Protein AF-A0A060BT98-F1 (afdb_monomer_lite)

Radius of gyration: 22.74 Å; chains: 1; bounding box: 69×44×41 Å

Foldseek 3Di:
DVVVVVVVVVPPDDDPPPDDADPPPPDDPPDPPPPDDDDCVVPVPVVVLCVPQCVVPNAAEAEDAPQCVVVVCVVVVVCVVVPNRNYEYEYLDPVVVVVCVVVVHHYDYDDDDPVSNVCRVPNDPVSRVVVVPD

pLDDT: mean 78.88, std 17.88, range [35.56, 97.12]

Sequence (134 aa):
NELTMKLQLAGQGKDEVLYKAGPFGTVKAIRKNPTVIPDESINPRLAKILQQVAIKKELIVALANSNVREMLEMWFTNIKRVGISNYLIVALDDSTETFCKSKGVPFYRRDPDEGVDNIGKVGGNHAVSGLSFA

Secondary structure (DSSP, 8-state):
-HHHHHHHHHT--S-----PPPSTT--------------TTT-HHHHHHHHHH-GGG--EEEEE-GGGHHHHHHHHHHHHHTT---EEEEESSHHHHHHHHHTT--EEEPPP-HHHHHHHHH--HHHHHHTT--

Structure (mmCIF, N/CA/C/O backbone):
data_AF-A0A060BT98-F1
#
_entry.id   AF-A0A060BT98-F1
#
loop_
_atom_site.group_PDB
_atom_site.id
_atom_site.type_symbol
_atom_site.label_atom_id
_atom_site.label_alt_id
_atom_site.label_comp_id
_atom_site.label_asym_id
_atom_site.label_entity_id
_atom_site.label_seq_id
_atom_site.pdbx_PDB_ins_code
_atom_site.Cartn_x
_atom_site.Cartn_y
_atom_site.Cartn_z
_atom_site.occupancy
_atom_site.B_iso_or_equiv
_atom_site.auth_seq_id
_atom_site.auth_comp_id
_atom_site.auth_asym_id
_atom_site.auth_atom_id
_atom_site.pdbx_PDB_model_num
ATOM 1 N N . ASN A 1 1 ? -56.562 8.239 -25.127 1.00 50.59 1 ASN A N 1
ATOM 2 C CA . ASN A 1 1 ? -55.12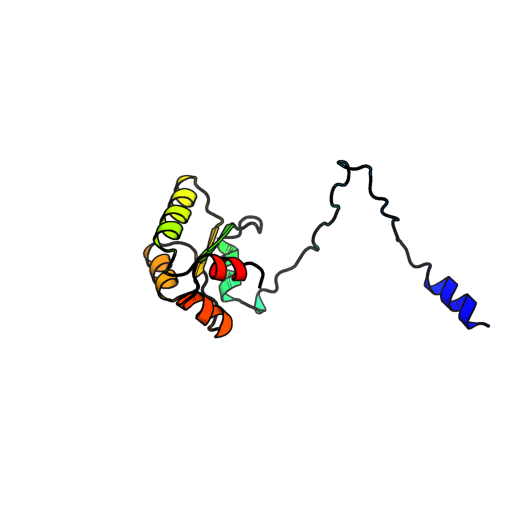7 8.018 -24.845 1.00 50.59 1 ASN A CA 1
ATOM 3 C C . ASN A 1 1 ? -54.935 7.408 -23.466 1.00 50.59 1 ASN A C 1
ATOM 5 O O . ASN A 1 1 ? -54.643 8.103 -22.505 1.00 50.59 1 ASN A O 1
ATOM 9 N N . GLU A 1 2 ? -55.111 6.092 -23.378 1.00 45.50 2 GLU A N 1
ATOM 10 C CA . GLU A 1 2 ? -54.913 5.291 -22.158 1.00 45.50 2 GLU A CA 1
ATOM 11 C C . GLU A 1 2 ? -53.434 5.254 -21.709 1.00 45.50 2 GLU A C 1
ATOM 13 O O . GLU A 1 2 ? -53.136 5.109 -20.525 1.00 45.50 2 GLU A O 1
ATOM 18 N N . LEU A 1 3 ? -52.496 5.486 -22.642 1.00 50.38 3 LEU A N 1
ATOM 19 C CA . LEU A 1 3 ? -51.062 5.597 -22.351 1.00 50.38 3 LEU A CA 1
ATOM 20 C C . LEU A 1 3 ? -50.721 6.763 -21.410 1.00 50.38 3 LEU A C 1
ATOM 22 O O . LEU A 1 3 ? -49.807 6.646 -20.598 1.00 50.38 3 LEU A O 1
ATOM 26 N N . THR A 1 4 ? -51.448 7.881 -21.491 1.00 46.91 4 THR A N 1
ATOM 27 C CA . THR A 1 4 ? -51.112 9.093 -20.729 1.00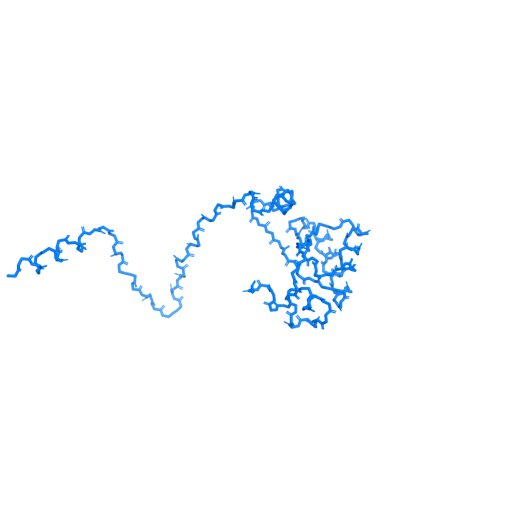 46.91 4 THR A CA 1
ATOM 28 C C . THR A 1 4 ? -51.465 8.950 -19.245 1.00 46.91 4 THR A C 1
ATOM 30 O O . THR A 1 4 ? -50.739 9.454 -18.394 1.00 46.91 4 THR A O 1
ATOM 33 N N . MET A 1 5 ? -52.512 8.181 -18.914 1.00 50.50 5 MET A N 1
ATOM 34 C CA . MET A 1 5 ? -52.875 7.881 -17.522 1.00 50.50 5 MET A CA 1
ATOM 35 C C . MET A 1 5 ? -51.952 6.828 -16.887 1.00 50.50 5 MET A C 1
ATOM 37 O O . MET A 1 5 ? -51.611 6.951 -15.711 1.00 50.50 5 MET A O 1
ATOM 41 N N . LYS A 1 6 ? -51.471 5.836 -17.656 1.00 48.28 6 LYS A N 1
ATOM 42 C CA . LYS A 1 6 ? -50.516 4.827 -17.149 1.00 48.28 6 LYS A CA 1
ATOM 43 C C . LYS A 1 6 ? -49.140 5.423 -16.817 1.00 48.28 6 LYS A C 1
ATOM 45 O O . LYS A 1 6 ? -48.518 4.984 -15.855 1.00 48.28 6 LYS A O 1
ATOM 50 N N . LEU A 1 7 ? -48.700 6.459 -17.538 1.00 48.59 7 LEU A N 1
ATOM 51 C CA . LEU A 1 7 ? -47.455 7.184 -17.240 1.00 48.59 7 LEU A CA 1
ATOM 52 C C . LEU A 1 7 ? -47.540 8.032 -15.959 1.00 48.59 7 LEU A C 1
ATOM 54 O O . LEU A 1 7 ? -46.568 8.088 -15.212 1.00 48.59 7 LEU A O 1
ATOM 58 N N . GLN A 1 8 ? -48.696 8.638 -15.658 1.00 47.06 8 GLN A N 1
ATOM 59 C CA . GLN A 1 8 ? -48.884 9.397 -14.411 1.00 47.06 8 GLN A CA 1
ATOM 60 C C . GLN A 1 8 ? -48.955 8.500 -13.166 1.00 47.06 8 GLN A C 1
ATOM 62 O O . GLN A 1 8 ? -48.463 8.889 -12.110 1.00 47.06 8 GLN A O 1
ATOM 67 N N . LEU A 1 9 ? -49.502 7.287 -13.289 1.00 46.44 9 LEU A N 1
ATOM 68 C CA . LEU A 1 9 ? -49.545 6.307 -12.195 1.00 46.44 9 LEU A CA 1
ATOM 69 C C . LEU A 1 9 ? -48.191 5.617 -11.948 1.00 46.44 9 LEU A C 1
ATOM 71 O O . LEU A 1 9 ? -47.902 5.239 -10.816 1.00 46.44 9 LEU A O 1
ATOM 75 N N . ALA A 1 10 ? -47.333 5.503 -12.968 1.00 44.66 10 ALA A N 1
ATOM 76 C CA . ALA A 1 10 ? -45.993 4.922 -12.831 1.00 44.66 10 ALA A CA 1
ATOM 77 C C . ALA A 1 10 ? -44.978 5.844 -12.118 1.00 44.66 10 ALA A C 1
ATOM 79 O O . ALA A 1 10 ? -43.931 5.370 -11.688 1.00 44.66 10 ALA A O 1
ATOM 80 N N . GLY A 1 11 ? -45.283 7.141 -11.9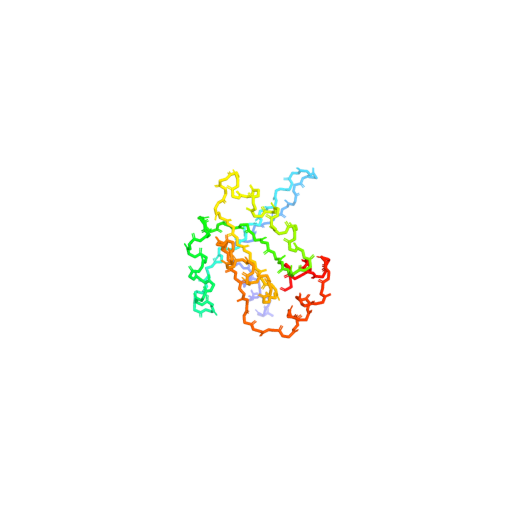65 1.00 42.31 11 GLY A N 1
ATOM 81 C CA . GLY A 1 11 ? -44.427 8.117 -11.275 1.00 42.31 11 GLY A CA 1
ATOM 82 C C . GLY A 1 11 ? -44.651 8.229 -9.760 1.00 42.31 11 GLY A C 1
ATOM 83 O O . GLY A 1 11 ? -43.924 8.953 -9.089 1.00 42.31 11 GLY A O 1
ATOM 84 N N . GLN A 1 12 ? -45.641 7.531 -9.192 1.00 44.59 12 GLN A N 1
ATOM 85 C CA . GLN A 1 12 ? -45.971 7.595 -7.758 1.00 44.59 12 GLN A CA 1
ATOM 86 C C . GLN A 1 12 ? -45.330 6.454 -6.950 1.00 44.59 12 GLN A C 1
ATOM 88 O O . GLN A 1 12 ? -45.977 5.779 -6.149 1.00 44.59 12 GLN A O 1
ATOM 93 N N . GLY A 1 13 ? -44.027 6.249 -7.148 1.00 35.56 13 GLY A N 1
ATOM 94 C CA . GLY A 1 13 ? -43.207 5.291 -6.407 1.00 35.56 13 GLY A CA 1
ATOM 95 C C . GLY A 1 13 ? -42.181 5.976 -5.503 1.00 35.56 13 GLY A C 1
ATOM 96 O O . GLY A 1 13 ? -41.019 6.025 -5.861 1.00 35.56 13 GLY A O 1
ATOM 97 N N . LYS A 1 14 ? -42.653 6.486 -4.357 1.00 48.09 14 LYS A N 1
ATOM 98 C CA . LYS A 1 14 ? -41.966 6.732 -3.064 1.00 48.09 14 LYS A CA 1
ATOM 99 C C . LYS A 1 14 ? -40.521 7.294 -3.059 1.00 48.09 14 LYS A C 1
ATOM 101 O O . LYS A 1 14 ? -39.563 6.614 -3.402 1.00 48.09 14 LYS A O 1
ATOM 106 N N . ASP A 1 15 ? -40.425 8.488 -2.460 1.00 45.78 15 ASP A N 1
ATOM 107 C CA . ASP A 1 15 ? -39.247 9.176 -1.898 1.00 45.78 15 ASP A CA 1
ATOM 108 C C . ASP A 1 15 ? -38.283 9.911 -2.851 1.00 45.78 15 ASP A C 1
ATOM 110 O O . ASP A 1 15 ? -37.063 9.825 -2.719 1.00 45.78 15 ASP A O 1
ATOM 114 N N . GLU A 1 16 ? -38.807 10.774 -3.728 1.00 42.38 16 GLU A N 1
ATOM 115 C CA . GLU A 1 16 ? -38.010 11.899 -4.243 1.00 42.38 16 GLU A CA 1
ATOM 116 C C . GLU A 1 16 ? -37.998 13.050 -3.226 1.00 42.38 16 GLU A C 1
ATOM 118 O O . GLU A 1 16 ? -38.838 13.952 -3.232 1.00 42.38 16 GLU A O 1
ATOM 123 N N . VAL A 1 17 ? -37.023 13.029 -2.315 1.00 49.66 17 VAL A N 1
ATOM 124 C CA . VAL A 1 17 ? -36.709 14.203 -1.493 1.00 49.66 17 VAL A CA 1
ATOM 125 C C . VAL A 1 17 ? -36.092 15.261 -2.411 1.00 49.66 17 VAL A C 1
ATOM 127 O O . VAL A 1 17 ? -34.978 15.101 -2.905 1.00 49.66 17 VAL A O 1
ATOM 130 N N . LEU A 1 18 ? -36.810 16.360 -2.650 1.00 46.09 18 LEU A N 1
ATOM 131 C CA . LEU A 1 18 ? -36.309 17.509 -3.404 1.00 46.09 18 LEU A CA 1
ATOM 132 C C . LEU A 1 18 ? -35.164 18.187 -2.626 1.00 46.09 18 LEU A C 1
ATOM 134 O O . LEU A 1 18 ? -35.392 19.036 -1.762 1.00 46.09 18 LEU A O 1
ATOM 138 N N . TYR A 1 19 ? -33.916 17.818 -2.916 1.00 56.53 19 TYR A N 1
ATOM 139 C CA . TYR A 1 19 ? -32.738 18.424 -2.293 1.00 56.53 19 TYR A CA 1
ATOM 140 C C . TYR A 1 19 ? -32.487 19.830 -2.862 1.00 56.53 19 TYR A C 1
ATOM 142 O O . TYR A 1 19 ? -31.843 19.996 -3.897 1.00 56.53 19 TYR A O 1
ATOM 150 N N . LYS A 1 20 ? -32.974 20.869 -2.175 1.00 54.72 20 LYS A N 1
ATOM 151 C CA . LYS A 1 20 ? -32.553 22.257 -2.426 1.00 54.72 20 LYS A CA 1
ATOM 152 C C . LYS A 1 20 ? -31.177 22.500 -1.806 1.00 54.72 20 LYS A C 1
ATOM 154 O O . LYS A 1 20 ? -30.984 22.266 -0.615 1.00 54.72 20 LYS A O 1
ATOM 159 N N . ALA A 1 21 ? -30.231 23.001 -2.600 1.00 60.31 21 ALA A N 1
ATOM 160 C CA . ALA A 1 21 ? -28.959 23.484 -2.076 1.00 60.31 21 ALA A CA 1
ATOM 161 C C . ALA A 1 21 ? -29.212 24.663 -1.120 1.00 60.31 21 ALA A C 1
ATOM 163 O O . ALA A 1 21 ? -29.926 25.606 -1.465 1.00 60.31 21 ALA A O 1
ATOM 164 N N . GLY A 1 22 ? -28.654 24.588 0.091 1.00 63.44 22 GLY A N 1
ATOM 165 C CA . GLY A 1 22 ? -28.643 25.712 1.024 1.00 63.44 22 GLY A CA 1
ATOM 166 C C . GLY A 1 22 ? -27.776 26.871 0.506 1.00 63.44 22 GLY A C 1
ATOM 167 O O . GLY A 1 22 ? -27.030 26.694 -0.460 1.00 63.44 22 GLY A O 1
ATOM 168 N N . PRO A 1 23 ? -27.842 28.054 1.139 1.00 72.12 23 PRO A N 1
ATOM 169 C CA . PRO A 1 23 ? -26.967 29.186 0.835 1.00 72.12 23 PRO A CA 1
ATOM 170 C C . PRO A 1 23 ? -25.485 28.796 0.728 1.00 72.12 23 PRO A C 1
ATOM 172 O O . PRO A 1 23 ? -25.027 27.848 1.379 1.00 72.12 23 PRO A O 1
ATOM 175 N N . PHE A 1 24 ? -24.710 29.549 -0.055 1.00 59.94 24 PHE A N 1
ATOM 176 C CA . PHE A 1 24 ? -23.260 29.354 -0.151 1.00 59.94 24 PHE A CA 1
ATOM 177 C C . PHE A 1 24 ? -22.626 29.247 1.248 1.00 59.94 24 PHE A C 1
ATOM 179 O O . PHE A 1 24 ? -22.900 30.057 2.129 1.00 59.94 24 PHE A O 1
ATOM 186 N N . GLY A 1 25 ? -21.826 28.198 1.468 1.00 64.88 25 GLY A N 1
ATOM 187 C CA . GLY A 1 25 ? -21.210 27.896 2.768 1.00 64.88 25 GLY A CA 1
ATOM 188 C C . GLY A 1 25 ? -22.032 27.004 3.713 1.00 64.88 25 GLY A C 1
ATOM 189 O O . GLY A 1 25 ? -21.520 26.621 4.760 1.00 64.88 25 GLY A O 1
ATOM 190 N N . THR A 1 26 ? -23.265 26.619 3.355 1.00 62.41 26 THR A N 1
ATOM 191 C CA . THR A 1 26 ? -24.120 25.736 4.189 1.00 62.41 26 THR A CA 1
ATOM 192 C C . THR A 1 26 ? -24.392 24.354 3.590 1.00 62.41 26 THR A C 1
ATOM 194 O O . THR A 1 26 ? -24.942 23.484 4.268 1.00 62.41 26 THR A O 1
ATOM 197 N N . VAL A 1 27 ? -23.976 24.106 2.343 1.00 56.09 27 VAL A N 1
ATOM 198 C CA . VAL A 1 27 ? -24.134 22.798 1.693 1.00 56.09 27 VAL A CA 1
ATOM 199 C C . VAL A 1 27 ? -23.148 21.802 2.302 1.00 56.09 27 VAL A C 1
ATOM 201 O O . VAL A 1 27 ? -21.974 21.758 1.941 1.00 56.09 27 VAL A O 1
ATOM 204 N N . LYS A 1 28 ? -23.630 20.968 3.225 1.00 60.53 28 LYS A N 1
ATOM 205 C CA . LYS A 1 28 ? -22.928 19.744 3.621 1.00 60.53 28 LYS A CA 1
ATOM 206 C C . LYS A 1 28 ? -23.232 18.675 2.575 1.00 60.53 28 LYS A C 1
ATOM 208 O O . LYS A 1 28 ? -24.397 18.371 2.337 1.00 60.53 28 LYS A O 1
ATOM 213 N N . ALA A 1 29 ? -22.209 18.113 1.936 1.00 56.75 29 ALA A N 1
ATOM 214 C CA . ALA A 1 29 ? -22.396 17.007 1.003 1.00 56.75 29 ALA A CA 1
ATOM 215 C C . ALA A 1 29 ? -22.981 15.792 1.750 1.00 56.75 29 ALA A C 1
ATOM 217 O O . ALA A 1 29 ? -22.291 15.144 2.530 1.00 56.75 29 ALA A O 1
ATOM 218 N N . ILE A 1 30 ? -24.258 15.475 1.511 1.00 59.03 30 ILE A N 1
ATOM 219 C CA . ILE A 1 30 ? -24.955 14.301 2.075 1.00 59.03 30 ILE A CA 1
ATOM 220 C C . ILE A 1 30 ? -24.731 13.072 1.175 1.00 59.03 30 ILE A C 1
ATOM 222 O O . ILE A 1 30 ? -25.619 12.250 0.978 1.00 59.03 30 ILE A O 1
ATOM 226 N N . ARG A 1 31 ? -23.552 12.928 0.564 1.00 60.31 31 ARG A N 1
ATOM 227 C CA . ARG A 1 31 ? -23.195 11.663 -0.086 1.00 60.31 31 ARG A CA 1
ATOM 228 C C . ARG A 1 31 ? -22.546 10.777 0.961 1.00 60.31 31 ARG A C 1
ATOM 230 O O . ARG A 1 31 ? -21.344 10.851 1.190 1.00 60.31 31 ARG A O 1
ATOM 237 N N . LYS A 1 32 ? -23.349 9.929 1.604 1.00 59.91 32 LYS A N 1
ATOM 238 C CA . LYS A 1 32 ? -22.796 8.711 2.195 1.00 59.91 32 LYS A CA 1
ATOM 239 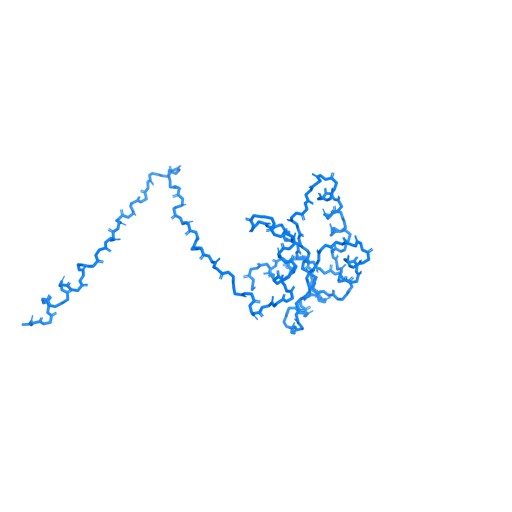C C . LYS A 1 32 ? -22.455 7.806 1.019 1.00 59.91 32 LYS A C 1
ATOM 241 O O .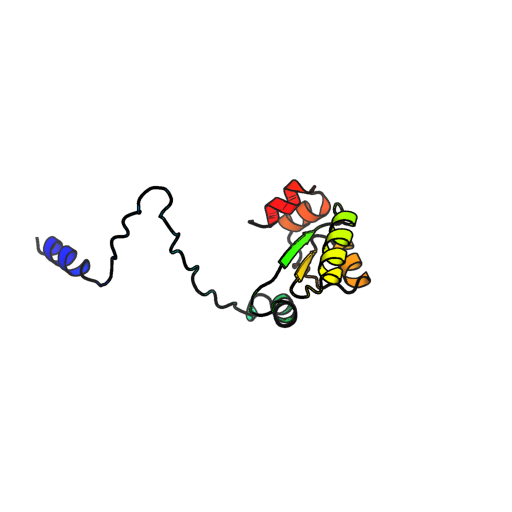 LYS A 1 32 ? -23.363 7.388 0.304 1.00 59.91 32 LYS A O 1
ATOM 246 N N . ASN A 1 33 ? -21.165 7.565 0.780 1.00 62.09 33 ASN A N 1
ATOM 247 C CA . ASN A 1 33 ? -20.765 6.522 -0.159 1.00 62.09 33 ASN A CA 1
ATOM 248 C C . ASN A 1 33 ? -21.505 5.233 0.226 1.00 62.09 33 ASN A C 1
ATOM 250 O O . ASN A 1 33 ? -21.625 4.952 1.426 1.00 62.09 33 ASN A O 1
ATOM 254 N N . PRO A 1 34 ? -22.048 4.488 -0.752 1.00 70.81 34 PRO A N 1
ATOM 255 C CA . PRO A 1 34 ? -22.740 3.246 -0.456 1.00 70.81 34 PRO A CA 1
ATOM 256 C C . PRO A 1 34 ? -21.808 2.334 0.340 1.00 70.81 34 PRO A C 1
ATOM 258 O O . PRO A 1 34 ? -20.591 2.345 0.146 1.00 70.81 34 PRO A O 1
ATOM 261 N N . THR A 1 35 ? -22.371 1.560 1.264 1.00 71.06 35 THR A N 1
ATOM 262 C CA . THR A 1 35 ? -21.595 0.551 1.982 1.00 71.06 35 THR A CA 1
ATOM 263 C C . THR A 1 35 ? -21.143 -0.503 0.976 1.00 71.06 35 THR A C 1
ATOM 265 O O . THR A 1 35 ? -21.927 -1.352 0.566 1.00 71.06 35 THR A O 1
ATOM 268 N N . VAL A 1 36 ? -19.882 -0.418 0.555 1.00 76.69 36 VAL A N 1
ATOM 269 C CA . VAL A 1 36 ? -19.255 -1.418 -0.308 1.00 76.69 36 VAL A CA 1
ATOM 270 C C . VAL A 1 36 ? -18.907 -2.622 0.560 1.00 76.69 36 VAL A C 1
ATOM 272 O O . VAL A 1 36 ? -18.145 -2.507 1.523 1.00 76.69 36 VAL A O 1
ATOM 275 N N . ILE A 1 37 ? -19.498 -3.771 0.242 1.00 82.19 37 ILE A N 1
ATOM 276 C CA . ILE A 1 37 ? -19.121 -5.053 0.835 1.00 82.19 37 ILE A CA 1
ATOM 277 C C . ILE A 1 37 ? -18.005 -5.618 -0.051 1.00 82.19 37 ILE A C 1
ATOM 279 O O . ILE A 1 37 ? -18.258 -5.851 -1.233 1.00 82.19 37 ILE A O 1
ATOM 283 N N . PRO A 1 38 ? -16.771 -5.772 0.462 1.00 82.56 38 PRO A N 1
ATOM 284 C CA . PRO A 1 38 ? -15.692 -6.347 -0.325 1.00 82.56 38 PRO A CA 1
ATOM 285 C C . PRO A 1 38 ? -15.991 -7.818 -0.625 1.00 82.56 38 PRO A C 1
ATOM 287 O O . PRO A 1 38 ? -16.397 -8.564 0.264 1.00 82.56 38 PRO A O 1
ATOM 290 N N . ASP A 1 39 ? -15.766 -8.224 -1.871 1.00 88.62 39 ASP A N 1
ATOM 291 C CA . ASP A 1 39 ? -15.767 -9.628 -2.264 1.00 88.62 39 ASP A CA 1
ATOM 292 C C . ASP A 1 39 ? -14.345 -10.185 -2.119 1.00 88.62 39 ASP A C 1
ATOM 294 O O . ASP A 1 39 ? -13.443 -9.881 -2.905 1.00 88.62 39 ASP A O 1
ATOM 298 N N . GLU A 1 40 ? -14.137 -10.982 -1.073 1.00 90.31 40 GLU A N 1
ATOM 299 C CA . GLU A 1 40 ? -12.834 -11.564 -0.744 1.00 90.31 40 GLU A CA 1
ATOM 300 C C . GLU A 1 40 ? -12.374 -12.619 -1.766 1.00 90.31 40 GLU A C 1
ATOM 302 O O . GLU A 1 40 ? -11.182 -12.930 -1.825 1.00 90.31 40 GLU A O 1
ATOM 307 N N . SER A 1 41 ? -13.281 -13.136 -2.607 1.00 91.06 41 SER A N 1
ATOM 308 C CA . SER A 1 41 ? -12.955 -14.135 -3.631 1.00 91.06 41 SER A CA 1
ATOM 309 C C . SER A 1 41 ? -12.187 -13.552 -4.821 1.00 91.06 41 SER A C 1
ATOM 311 O O . SER A 1 41 ? -11.421 -14.269 -5.462 1.00 91.06 41 SER A O 1
ATOM 313 N N . ILE A 1 42 ? -12.329 -12.247 -5.076 1.00 89.62 42 ILE A N 1
ATOM 314 C CA . ILE A 1 42 ? -11.694 -11.560 -6.210 1.00 89.62 42 ILE A CA 1
ATOM 315 C C . ILE A 1 42 ? -10.180 -11.461 -6.032 1.00 89.62 42 ILE A C 1
ATOM 317 O O . ILE A 1 42 ? -9.424 -11.602 -6.991 1.00 89.62 42 ILE A O 1
ATOM 321 N N . ASN A 1 43 ? -9.718 -11.208 -4.806 1.00 91.44 43 ASN A N 1
ATOM 322 C CA . ASN A 1 43 ? -8.292 -11.145 -4.510 1.00 91.44 43 ASN A CA 1
ATOM 323 C C . ASN A 1 43 ? -7.988 -11.695 -3.110 1.00 91.44 43 ASN A C 1
ATOM 325 O O . ASN A 1 43 ? -7.783 -10.923 -2.165 1.00 91.44 43 ASN A O 1
ATOM 329 N N . PRO A 1 44 ? -7.910 -13.031 -2.968 1.00 92.94 44 PRO A N 1
ATOM 330 C CA . PRO A 1 44 ? -7.714 -13.672 -1.670 1.00 92.94 44 PRO A CA 1
ATOM 331 C C . PRO A 1 44 ? -6.395 -13.271 -0.994 1.00 92.94 44 PRO A C 1
ATOM 333 O O . PRO A 1 44 ? -6.311 -13.174 0.233 1.00 92.94 44 PRO A O 1
ATOM 336 N N . ARG A 1 45 ? -5.349 -12.995 -1.790 1.00 93.31 45 ARG A N 1
ATOM 337 C CA . ARG A 1 45 ? -4.039 -12.553 -1.288 1.00 93.31 45 ARG A CA 1
ATOM 338 C C . ARG A 1 45 ? -4.139 -11.179 -0.633 1.00 93.31 45 ARG A C 1
ATOM 340 O O . ARG A 1 45 ? -3.659 -11.007 0.487 1.00 93.31 45 ARG A O 1
ATOM 347 N N . LEU A 1 46 ? -4.753 -10.213 -1.316 1.00 93.12 46 LEU A N 1
ATOM 348 C CA . LEU A 1 46 ? -4.958 -8.872 -0.778 1.00 93.12 46 LEU A CA 1
ATOM 349 C C . LEU A 1 46 ? -5.922 -8.899 0.411 1.00 93.12 46 LEU A C 1
ATOM 351 O O . LEU A 1 46 ? -5.633 -8.264 1.422 1.00 93.12 46 LEU A O 1
ATOM 355 N N . ALA A 1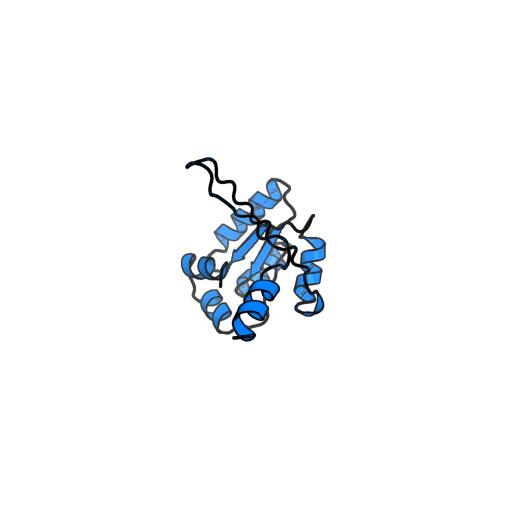 47 ? -7.007 -9.676 0.336 1.00 93.19 47 ALA A N 1
ATOM 356 C CA . ALA A 1 47 ? -7.970 -9.824 1.427 1.00 93.19 47 ALA A CA 1
ATOM 357 C C . ALA A 1 47 ? -7.288 -10.266 2.734 1.00 93.19 47 ALA A C 1
ATOM 359 O O . ALA A 1 47 ? -7.472 -9.632 3.775 1.00 93.19 47 ALA A O 1
ATOM 360 N N . LYS A 1 48 ? -6.402 -11.270 2.667 1.00 93.81 48 LYS A N 1
ATOM 361 C CA . LYS A 1 48 ? -5.635 -11.751 3.827 1.00 93.81 48 LYS A CA 1
ATOM 362 C C . LYS A 1 48 ? -4.729 -10.679 4.439 1.00 93.81 48 LYS A C 1
ATOM 364 O O . LYS A 1 48 ? -4.594 -10.618 5.658 1.00 93.81 48 LYS A O 1
ATOM 369 N N . ILE A 1 49 ? -4.111 -9.835 3.612 1.00 94.44 49 ILE A N 1
ATOM 370 C CA . ILE A 1 49 ? -3.283 -8.718 4.089 1.00 94.44 49 ILE A CA 1
ATOM 371 C C . ILE A 1 49 ? -4.174 -7.668 4.761 1.00 94.44 49 ILE A C 1
ATOM 373 O O . ILE A 1 49 ? -3.911 -7.270 5.896 1.00 94.44 49 ILE A O 1
ATOM 377 N N . LEU A 1 50 ? -5.254 -7.253 4.092 1.00 93.69 50 LEU A N 1
ATOM 378 C CA . LEU A 1 50 ? -6.180 -6.233 4.588 1.00 93.69 50 LEU A CA 1
ATOM 379 C C . LEU A 1 50 ? -6.843 -6.637 5.906 1.00 93.69 50 LEU A C 1
ATOM 381 O O . LEU A 1 50 ? -7.009 -5.783 6.771 1.00 93.69 50 LEU A O 1
ATOM 385 N N . GLN A 1 51 ? -7.136 -7.921 6.113 1.00 92.38 51 GLN A N 1
ATOM 386 C CA . GLN A 1 51 ? -7.651 -8.429 7.387 1.00 92.38 51 GLN A CA 1
ATOM 387 C C . GLN A 1 51 ? -6.728 -8.099 8.575 1.00 92.38 51 GLN A C 1
ATOM 389 O O . GLN A 1 51 ? -7.204 -7.917 9.694 1.00 92.38 51 GLN A O 1
ATOM 394 N N . GLN A 1 52 ? -5.417 -8.008 8.339 1.00 91.88 52 GLN A N 1
ATOM 395 C CA . GLN A 1 52 ? -4.420 -7.728 9.372 1.00 91.88 52 GLN A CA 1
ATOM 396 C C . GLN A 1 52 ? -4.160 -6.228 9.553 1.00 91.88 52 GLN A C 1
ATOM 398 O O . GLN A 1 52 ? -3.934 -5.785 10.677 1.00 91.88 52 GLN A O 1
ATOM 403 N N . VAL A 1 53 ? -4.176 -5.449 8.464 1.00 94.38 53 VAL A N 1
ATOM 404 C CA . VAL A 1 53 ? -3.735 -4.039 8.485 1.00 94.38 53 VAL A CA 1
ATOM 405 C C . VAL A 1 53 ? -4.868 -3.013 8.438 1.00 94.38 53 VAL A C 1
ATOM 407 O O . VAL A 1 53 ? -4.680 -1.884 8.886 1.00 94.38 53 VAL A O 1
ATOM 410 N N . ALA A 1 54 ? -6.050 -3.366 7.929 1.00 92.31 54 ALA A N 1
ATOM 411 C CA . ALA A 1 54 ? -7.174 -2.440 7.770 1.00 92.31 54 ALA A CA 1
ATOM 412 C C . ALA A 1 54 ? -8.028 -2.363 9.049 1.00 92.31 54 ALA A C 1
ATOM 414 O O . ALA A 1 54 ? -9.182 -2.804 9.098 1.00 92.31 54 ALA A O 1
ATOM 415 N N . ILE A 1 55 ? -7.452 -1.797 10.112 1.00 88.50 55 ILE A N 1
ATOM 416 C CA . ILE A 1 55 ? -8.126 -1.594 11.402 1.00 88.50 55 ILE A CA 1
ATOM 417 C C . ILE A 1 55 ? -9.387 -0.753 11.179 1.00 88.50 55 ILE A C 1
ATOM 419 O O . ILE A 1 55 ? -9.322 0.324 10.598 1.00 88.50 55 ILE A O 1
ATOM 423 N N . LYS A 1 56 ? -10.552 -1.247 11.623 1.00 88.56 56 LYS A N 1
ATOM 424 C CA . LYS A 1 56 ? -11.862 -0.590 11.413 1.00 88.56 56 LYS A CA 1
ATOM 425 C C . LYS A 1 56 ? -12.185 -0.286 9.938 1.00 88.56 56 LYS A C 1
ATOM 427 O O . LYS A 1 56 ? -13.005 0.586 9.669 1.00 88.56 56 LYS A O 1
ATOM 432 N N . LYS A 1 57 ? -11.600 -1.035 8.994 1.00 88.00 57 LYS A N 1
ATOM 433 C CA . LYS A 1 57 ? -11.709 -0.793 7.543 1.00 88.00 57 LYS A CA 1
ATOM 434 C C . LYS A 1 57 ? -11.082 0.536 7.091 1.00 88.00 57 LYS A C 1
ATOM 436 O O . LYS A 1 57 ? -11.426 1.042 6.028 1.00 88.00 57 LYS A O 1
ATOM 441 N N . GLU A 1 58 ? -10.153 1.078 7.874 1.00 88.56 58 GLU A N 1
ATOM 442 C CA . GLU A 1 58 ? -9.383 2.277 7.545 1.00 88.56 58 GLU A CA 1
ATOM 443 C C . GLU A 1 58 ? -7.925 1.902 7.277 1.00 88.56 58 GLU A C 1
ATOM 445 O O . GLU A 1 58 ? -7.335 1.085 7.989 1.00 88.56 58 GLU A O 1
ATOM 450 N N . LEU A 1 59 ? -7.333 2.504 6.247 1.00 93.62 59 LEU A N 1
ATOM 451 C CA . LEU A 1 59 ? -5.982 2.180 5.807 1.00 93.62 59 LEU A CA 1
ATOM 452 C C . LEU A 1 59 ? -5.322 3.395 5.157 1.00 93.62 59 LEU A C 1
ATOM 454 O O . LEU A 1 59 ? -5.922 4.044 4.301 1.00 93.62 59 LEU A O 1
ATOM 458 N N . ILE A 1 60 ? -4.071 3.665 5.518 1.00 94.50 60 ILE A N 1
ATOM 459 C CA . ILE A 1 60 ? -3.226 4.629 4.813 1.00 94.50 60 ILE A CA 1
ATOM 460 C C . ILE A 1 60 ? -2.440 3.875 3.741 1.00 94.50 60 ILE A C 1
ATOM 462 O O . ILE A 1 60 ? -1.657 2.978 4.050 1.00 94.50 60 ILE A O 1
ATOM 466 N N . VAL A 1 61 ? -2.638 4.231 2.475 1.00 94.44 61 VAL A N 1
ATOM 467 C CA . VAL A 1 61 ? -1.991 3.547 1.351 1.00 94.44 61 VAL A CA 1
ATOM 468 C C . VAL A 1 61 ? -0.925 4.442 0.735 1.00 94.44 61 VAL A C 1
ATOM 470 O O . VAL A 1 61 ? -1.186 5.607 0.446 1.00 94.44 61 VAL A O 1
ATOM 473 N N . ALA A 1 62 ? 0.264 3.886 0.509 1.00 93.75 62 ALA A N 1
ATOM 474 C CA . ALA A 1 62 ? 1.302 4.504 -0.309 1.00 93.75 62 ALA A CA 1
ATOM 475 C C . ALA A 1 62 ? 1.531 3.664 -1.563 1.00 93.75 62 ALA A C 1
ATOM 477 O O . ALA A 1 62 ? 1.738 2.457 -1.471 1.00 93.75 62 ALA A O 1
ATOM 478 N N . LEU A 1 63 ? 1.517 4.305 -2.727 1.00 92.62 63 LEU A N 1
ATOM 479 C CA . LEU A 1 63 ? 1.865 3.684 -3.999 1.00 92.62 63 LEU A CA 1
ATOM 480 C C . LEU A 1 63 ? 3.299 4.086 -4.355 1.00 92.62 63 LEU A C 1
ATOM 482 O O . LEU A 1 63 ? 3.603 5.279 -4.379 1.00 92.62 63 LEU A O 1
ATOM 486 N N . ALA A 1 64 ? 4.187 3.116 -4.579 1.00 91.31 64 ALA A N 1
ATOM 487 C CA . ALA A 1 64 ? 5.612 3.406 -4.728 1.00 91.31 64 ALA A CA 1
ATOM 488 C C . ALA A 1 64 ? 6.337 2.458 -5.686 1.00 91.31 64 ALA A C 1
ATOM 490 O O . ALA A 1 64 ? 6.044 1.262 -5.758 1.00 91.31 64 ALA A O 1
ATOM 491 N N . ASN A 1 65 ? 7.333 3.016 -6.372 1.00 92.00 65 ASN A N 1
ATOM 492 C CA . ASN A 1 65 ? 8.354 2.298 -7.123 1.00 92.00 65 ASN A CA 1
ATOM 493 C C . ASN A 1 65 ? 9.759 2.641 -6.594 1.00 92.00 65 ASN A C 1
ATOM 495 O O . ASN A 1 65 ? 9.937 3.452 -5.678 1.00 92.00 65 ASN A O 1
ATOM 499 N N . SER A 1 66 ? 10.772 2.029 -7.195 1.00 91.00 66 SER A N 1
ATOM 500 C CA . SER A 1 66 ? 12.180 2.181 -6.830 1.00 91.00 66 SER A CA 1
ATOM 501 C C . SER A 1 66 ? 12.691 3.623 -6.914 1.00 91.00 66 SER A C 1
ATOM 503 O O . SER A 1 66 ? 13.557 3.994 -6.120 1.00 91.00 66 SER A O 1
ATOM 505 N N . ASN A 1 67 ? 12.111 4.458 -7.782 1.00 88.94 67 ASN A N 1
ATOM 506 C CA . ASN A 1 67 ? 12.494 5.864 -7.950 1.00 88.94 67 ASN A CA 1
ATOM 507 C C . ASN A 1 67 ? 12.206 6.723 -6.708 1.00 88.94 67 ASN A C 1
ATOM 509 O O . ASN A 1 67 ? 12.871 7.732 -6.490 1.00 88.94 67 ASN A O 1
ATOM 513 N N . VAL A 1 68 ? 11.240 6.327 -5.872 1.00 88.88 68 VAL A N 1
ATOM 514 C CA . VAL A 1 68 ? 10.863 7.050 -4.642 1.00 88.88 68 VAL A CA 1
ATOM 515 C C . VAL A 1 68 ? 11.331 6.349 -3.369 1.00 88.88 68 VAL A C 1
ATOM 517 O O . VAL A 1 68 ? 10.820 6.634 -2.287 1.00 88.88 68 VAL A O 1
ATOM 520 N N . ARG A 1 69 ? 12.303 5.433 -3.458 1.00 92.06 69 ARG A N 1
ATOM 521 C CA . ARG A 1 69 ? 12.731 4.579 -2.337 1.00 92.06 69 ARG A CA 1
ATOM 522 C C . ARG A 1 69 ? 13.087 5.351 -1.064 1.00 92.06 69 ARG A C 1
ATOM 524 O O . ARG A 1 69 ? 12.617 4.981 0.008 1.00 92.06 69 ARG A O 1
ATOM 531 N N . GLU A 1 70 ? 13.894 6.405 -1.165 1.00 93.62 70 GLU A N 1
ATOM 532 C CA . GLU A 1 70 ? 14.306 7.204 0.001 1.00 93.62 70 GLU A CA 1
ATOM 533 C C . GLU A 1 70 ? 13.108 7.904 0.659 1.00 93.62 70 GLU A C 1
ATOM 535 O O . GLU A 1 70 ? 12.969 7.923 1.884 1.00 93.62 70 GLU A O 1
ATOM 540 N N . MET A 1 71 ? 12.190 8.415 -0.165 1.00 93.88 71 MET A N 1
ATOM 541 C CA . MET A 1 71 ? 10.962 9.057 0.297 1.00 93.88 71 MET A CA 1
ATOM 542 C C . MET A 1 71 ? 10.016 8.047 0.952 1.00 93.88 71 MET A C 1
ATOM 544 O O . MET A 1 71 ? 9.438 8.335 2.000 1.00 93.88 71 MET A O 1
ATOM 548 N N . LEU A 1 72 ? 9.909 6.843 0.386 1.00 95.31 72 LEU A N 1
ATOM 549 C CA . LEU A 1 72 ? 9.147 5.739 0.957 1.00 95.31 72 LEU A CA 1
ATOM 550 C C . LEU A 1 72 ? 9.716 5.313 2.318 1.00 95.31 72 LEU A C 1
ATOM 552 O O . LEU A 1 72 ? 8.950 5.118 3.262 1.00 95.31 72 LEU A O 1
ATOM 556 N N . GLU A 1 73 ? 11.043 5.205 2.439 1.00 96.88 73 GLU A N 1
ATOM 557 C CA . GLU A 1 73 ? 11.705 4.856 3.699 1.00 96.88 73 GLU A CA 1
ATOM 558 C C . GLU A 1 73 ? 11.430 5.883 4.788 1.00 96.88 73 GLU A C 1
ATOM 560 O O . GLU A 1 73 ? 11.024 5.525 5.898 1.00 96.88 73 GLU A O 1
ATOM 565 N N . MET A 1 74 ? 11.578 7.163 4.456 1.00 96.81 74 MET A N 1
ATOM 566 C CA . MET A 1 74 ? 11.239 8.246 5.368 1.00 96.81 74 MET A CA 1
ATOM 567 C C . MET A 1 74 ? 9.757 8.195 5.766 1.00 96.81 74 MET A C 1
ATOM 569 O O . MET A 1 74 ? 9.428 8.346 6.944 1.00 96.81 74 MET A O 1
ATOM 573 N N . TRP A 1 75 ? 8.862 7.938 4.812 1.00 96.44 75 TRP A N 1
ATOM 574 C CA . TRP A 1 75 ? 7.420 7.879 5.036 1.00 96.44 75 TRP A CA 1
ATOM 575 C C . TRP A 1 75 ? 7.029 6.783 6.036 1.00 96.44 75 TRP A C 1
ATOM 577 O O . TRP A 1 75 ? 6.464 7.095 7.089 1.00 96.44 75 TRP A O 1
ATOM 587 N N . PHE A 1 76 ? 7.386 5.515 5.787 1.00 96.25 76 PHE A N 1
ATOM 588 C CA . PHE A 1 76 ? 6.987 4.438 6.704 1.00 96.25 76 PHE A CA 1
ATOM 589 C C . PHE A 1 76 ? 7.743 4.496 8.035 1.00 96.25 76 PHE A C 1
ATOM 591 O O . PHE A 1 76 ? 7.210 4.067 9.057 1.00 96.25 76 PHE A O 1
ATOM 598 N N . THR A 1 77 ? 8.968 5.033 8.058 1.00 97.06 77 THR A N 1
ATOM 599 C CA . THR A 1 77 ? 9.735 5.188 9.305 1.00 97.06 77 THR A CA 1
ATOM 600 C C . THR A 1 77 ? 9.048 6.182 10.232 1.00 97.06 77 THR A C 1
ATOM 602 O O . THR A 1 77 ? 8.904 5.916 11.425 1.00 97.06 77 THR A O 1
ATOM 605 N N . ASN A 1 78 ? 8.553 7.295 9.688 1.00 96.62 78 ASN A N 1
ATOM 606 C CA . ASN A 1 78 ? 7.820 8.285 10.469 1.00 96.62 78 ASN A CA 1
ATOM 607 C C . ASN A 1 78 ? 6.464 7.756 10.951 1.00 96.62 78 ASN A C 1
ATOM 609 O O . ASN A 1 78 ? 6.130 7.972 12.113 1.00 96.62 78 ASN A O 1
ATOM 613 N N . ILE A 1 79 ? 5.730 7.018 10.112 1.00 94.62 79 ILE A N 1
ATOM 614 C CA . ILE A 1 79 ? 4.462 6.363 10.484 1.00 94.62 79 ILE A CA 1
ATOM 615 C C . ILE A 1 79 ? 4.667 5.379 11.641 1.00 94.62 79 ILE A C 1
ATOM 617 O O . ILE A 1 79 ? 3.971 5.467 12.655 1.00 94.62 79 ILE A O 1
ATOM 621 N N . LYS A 1 80 ? 5.679 4.506 11.539 1.00 93.81 80 LYS A N 1
ATOM 622 C CA . LYS A 1 80 ? 6.056 3.591 12.626 1.00 93.81 80 LYS A CA 1
ATOM 623 C C . LYS A 1 80 ? 6.422 4.352 13.899 1.00 93.81 80 LYS A C 1
ATOM 625 O O . LYS A 1 80 ? 5.978 3.979 14.980 1.00 93.81 80 LYS A O 1
ATOM 630 N N . ARG A 1 81 ? 7.205 5.430 13.777 1.00 96.44 81 ARG A N 1
ATOM 631 C CA . ARG A 1 81 ? 7.668 6.239 14.916 1.00 96.44 81 ARG A CA 1
ATOM 632 C C . ARG A 1 81 ? 6.517 6.849 15.718 1.00 96.44 81 ARG A C 1
ATOM 634 O O . ARG A 1 81 ? 6.639 6.959 16.931 1.00 96.44 81 ARG A O 1
ATOM 641 N N . VAL A 1 82 ? 5.419 7.233 15.066 1.00 96.50 82 VAL A N 1
ATOM 642 C CA . VAL A 1 82 ? 4.228 7.785 15.741 1.00 96.50 82 VAL A CA 1
ATOM 643 C C . VAL A 1 82 ? 3.204 6.715 16.147 1.00 96.50 82 VAL A C 1
ATOM 645 O O . VAL A 1 82 ? 2.115 7.054 16.599 1.00 96.50 82 VAL A O 1
ATOM 648 N N . GLY A 1 83 ? 3.539 5.428 16.007 1.00 93.69 83 GLY A N 1
ATOM 649 C CA . GLY A 1 83 ? 2.700 4.314 16.457 1.00 93.69 83 GLY A CA 1
ATOM 650 C C . GLY A 1 83 ? 1.518 3.984 15.543 1.00 93.69 83 GLY A C 1
ATOM 651 O O . GLY A 1 83 ? 0.595 3.294 15.972 1.00 93.69 83 GLY A O 1
ATOM 652 N N . ILE A 1 84 ? 1.523 4.452 14.293 1.00 93.94 84 ILE A N 1
ATOM 653 C CA . ILE A 1 84 ? 0.475 4.131 13.318 1.00 93.94 84 ILE A CA 1
ATOM 654 C C . ILE A 1 84 ? 0.782 2.768 12.686 1.00 93.94 84 ILE A C 1
ATOM 656 O O . ILE A 1 84 ? 1.852 2.558 12.114 1.00 93.94 84 ILE A O 1
ATOM 660 N N . SER A 1 85 ? -0.171 1.839 12.772 1.00 92.12 85 SER A N 1
ATOM 661 C CA . SER A 1 85 ? -0.042 0.466 12.261 1.00 92.12 85 SER A CA 1
ATOM 662 C C . SER A 1 85 ? -0.957 0.153 11.074 1.00 92.12 85 SER A C 1
ATOM 664 O O . SER A 1 85 ? -0.707 -0.816 10.360 1.00 92.12 85 SER A O 1
ATOM 666 N N . ASN A 1 86 ? -1.982 0.972 10.820 1.00 95.94 86 ASN A N 1
ATOM 667 C CA . ASN A 1 86 ? -2.932 0.787 9.722 1.00 95.94 86 ASN A CA 1
ATOM 668 C C . ASN A 1 86 ? -2.432 1.423 8.418 1.00 95.94 86 ASN A C 1
ATOM 670 O O . ASN A 1 86 ? -3.021 2.370 7.893 1.00 95.94 86 ASN A O 1
ATOM 674 N N . TYR A 1 87 ? -1.335 0.896 7.877 1.00 96.12 87 TYR A N 1
ATOM 675 C CA . TYR A 1 87 ? -0.807 1.335 6.589 1.00 96.12 87 TYR A CA 1
ATOM 676 C C . TYR A 1 87 ? -0.389 0.160 5.699 1.00 96.12 87 TYR A C 1
ATOM 678 O O . TYR A 1 87 ? -0.075 -0.930 6.177 1.00 96.12 87 TYR A O 1
ATOM 686 N N . LEU A 1 88 ? -0.388 0.391 4.388 1.00 97.00 88 LEU A N 1
ATOM 687 C CA . LEU A 1 88 ? -0.013 -0.592 3.375 1.00 97.00 88 LEU A CA 1
ATOM 688 C C . LEU A 1 88 ? 0.745 0.088 2.239 1.00 97.00 88 LEU A C 1
ATOM 690 O O . LEU A 1 88 ? 0.345 1.146 1.755 1.00 97.00 88 LEU A O 1
ATOM 694 N N . ILE A 1 89 ? 1.814 -0.551 1.778 1.00 96.56 89 ILE A N 1
ATOM 695 C CA . ILE A 1 89 ? 2.568 -0.095 0.612 1.00 96.56 89 ILE A CA 1
ATOM 696 C C . ILE A 1 89 ? 2.154 -0.933 -0.596 1.00 96.56 89 ILE A C 1
ATOM 698 O O . ILE A 1 89 ? 2.271 -2.154 -0.581 1.00 96.56 89 ILE A O 1
ATOM 702 N N . VAL A 1 90 ? 1.687 -0.302 -1.662 1.00 95.44 90 VAL A N 1
ATOM 703 C CA . VAL A 1 90 ? 1.481 -0.968 -2.946 1.00 95.44 90 VAL A CA 1
ATOM 704 C C . VAL A 1 90 ? 2.770 -0.827 -3.750 1.00 95.44 90 VAL A C 1
ATOM 706 O O . VAL A 1 90 ? 3.134 0.268 -4.180 1.00 95.44 90 VAL A O 1
ATOM 709 N N . ALA A 1 91 ? 3.484 -1.941 -3.899 1.00 94.50 91 ALA A N 1
ATOM 710 C CA . ALA A 1 91 ? 4.734 -2.009 -4.642 1.00 94.50 91 ALA A CA 1
ATOM 711 C C . ALA A 1 91 ? 4.436 -2.083 -6.143 1.00 94.50 91 ALA A C 1
ATOM 713 O O . ALA A 1 91 ? 3.670 -2.945 -6.578 1.00 94.50 91 ALA A O 1
ATOM 714 N N . LEU A 1 92 ? 5.045 -1.192 -6.922 1.00 91.06 92 LEU A N 1
ATOM 715 C CA . LEU A 1 92 ? 4.906 -1.142 -8.381 1.00 91.06 92 LEU A CA 1
ATOM 716 C C . LEU A 1 92 ? 6.020 -1.889 -9.130 1.00 91.06 92 LEU A C 1
ATOM 718 O O . LEU A 1 92 ? 5.905 -2.110 -10.331 1.00 91.06 92 LEU A O 1
ATOM 722 N N . ASP A 1 93 ? 7.096 -2.271 -8.441 1.00 89.12 93 ASP A N 1
ATOM 723 C CA . ASP A 1 93 ? 8.219 -3.017 -9.009 1.00 89.12 93 ASP A CA 1
ATOM 724 C C . ASP A 1 93 ? 8.837 -3.998 -7.994 1.00 89.12 93 ASP A C 1
ATOM 726 O O . ASP A 1 93 ? 8.590 -3.930 -6.783 1.00 89.12 93 ASP A O 1
ATOM 730 N N . ASP A 1 94 ? 9.658 -4.919 -8.500 1.00 92.06 94 ASP A N 1
ATOM 731 C CA . ASP A 1 94 ? 10.272 -5.994 -7.707 1.00 92.06 94 ASP A CA 1
ATOM 732 C C . ASP A 1 94 ? 11.283 -5.456 -6.685 1.00 92.06 94 ASP A C 1
ATOM 734 O O . ASP A 1 94 ? 11.485 -6.033 -5.611 1.00 92.06 94 ASP A O 1
ATOM 738 N N . SER A 1 95 ? 11.913 -4.320 -6.999 1.00 93.94 95 SER A N 1
ATOM 739 C CA . SER A 1 95 ? 12.863 -3.651 -6.109 1.00 93.94 95 SER A CA 1
ATOM 740 C C . SER A 1 95 ? 12.153 -3.114 -4.866 1.00 93.94 95 SER A C 1
ATOM 742 O O . SER A 1 95 ? 12.618 -3.325 -3.744 1.00 93.94 95 SER A O 1
ATOM 744 N N . THR A 1 96 ? 10.994 -2.481 -5.038 1.00 94.31 96 THR A N 1
ATOM 745 C CA . THR A 1 96 ? 10.151 -1.985 -3.945 1.00 94.31 96 THR A CA 1
ATOM 746 C C . THR A 1 96 ? 9.580 -3.131 -3.131 1.00 94.31 96 THR A C 1
ATOM 748 O O . THR A 1 96 ? 9.596 -3.064 -1.902 1.00 94.31 96 THR A O 1
ATOM 751 N N . GLU A 1 97 ? 9.129 -4.208 -3.777 1.00 94.81 97 GLU A N 1
ATOM 752 C CA . GLU A 1 97 ? 8.690 -5.415 -3.075 1.00 94.81 97 GLU A CA 1
ATOM 753 C C . GLU A 1 97 ? 9.814 -5.990 -2.200 1.00 94.81 97 GLU A C 1
ATOM 755 O O . GLU A 1 97 ? 9.623 -6.221 -1.003 1.00 94.81 97 GLU A O 1
ATOM 760 N N . THR A 1 98 ? 11.005 -6.175 -2.769 1.00 96.62 98 THR A N 1
ATOM 761 C CA . THR A 1 98 ? 12.174 -6.705 -2.052 1.00 96.62 98 THR A CA 1
ATOM 762 C C . THR A 1 98 ? 12.580 -5.787 -0.903 1.00 96.62 98 THR A C 1
ATOM 764 O O . THR A 1 98 ? 12.866 -6.250 0.205 1.00 96.62 98 THR A O 1
ATOM 767 N N . PHE A 1 99 ? 12.538 -4.475 -1.127 1.00 96.62 99 PHE A N 1
ATOM 768 C CA . PHE A 1 99 ? 12.815 -3.482 -0.101 1.00 96.62 99 PHE A CA 1
ATOM 769 C C . PHE A 1 99 ? 11.809 -3.562 1.052 1.00 96.62 99 PHE A C 1
ATOM 771 O O . PHE A 1 99 ? 12.215 -3.634 2.215 1.00 96.62 99 PHE A O 1
ATOM 778 N N . CYS A 1 100 ? 10.514 -3.646 0.745 1.00 96.69 100 CYS A N 1
ATOM 779 C CA . CYS A 1 100 ? 9.459 -3.774 1.745 1.00 96.69 100 CYS A CA 1
ATOM 780 C C . CYS A 1 100 ? 9.596 -5.063 2.566 1.00 96.69 100 CYS A C 1
ATOM 782 O O . CYS A 1 100 ? 9.536 -5.017 3.799 1.00 96.69 100 CYS A O 1
ATOM 784 N N . LYS A 1 101 ? 9.873 -6.194 1.902 1.00 96.50 101 LYS A N 1
ATOM 785 C CA . LYS A 1 101 ? 10.191 -7.471 2.562 1.00 96.50 101 LYS A CA 1
ATOM 786 C C . LYS A 1 101 ? 11.374 -7.321 3.518 1.00 96.50 101 LYS A C 1
ATOM 788 O O . LYS A 1 101 ? 11.273 -7.724 4.673 1.00 96.50 101 LYS A O 1
ATOM 793 N N . SER A 1 102 ? 12.458 -6.679 3.075 1.00 97.12 102 SER A N 1
ATOM 794 C CA . SER A 1 102 ? 13.673 -6.494 3.884 1.00 97.12 102 SER A CA 1
ATOM 795 C C . SER A 1 102 ? 13.452 -5.631 5.134 1.00 97.12 102 SER A C 1
ATOM 797 O O . SER A 1 102 ? 14.140 -5.800 6.137 1.00 97.12 102 SER A O 1
ATOM 799 N N . LYS A 1 103 ? 12.475 -4.715 5.091 1.00 96.12 103 LYS A N 1
ATOM 800 C CA . LYS A 1 103 ? 12.144 -3.780 6.179 1.00 96.12 103 LYS A CA 1
ATOM 801 C C . LYS A 1 103 ? 10.983 -4.253 7.058 1.00 96.12 103 LYS A C 1
ATOM 803 O O . LYS A 1 103 ? 10.585 -3.525 7.977 1.00 96.12 103 LYS A O 1
ATOM 808 N N . GLY A 1 104 ? 10.419 -5.429 6.770 1.00 94.44 104 GLY A N 1
ATOM 809 C CA . GLY A 1 104 ? 9.264 -5.974 7.484 1.00 94.44 104 GLY A CA 1
ATOM 810 C C . GLY A 1 104 ? 8.080 -5.005 7.505 1.00 94.44 104 GLY A C 1
ATOM 811 O O . GLY A 1 104 ? 7.470 -4.799 8.553 1.00 94.44 104 GLY A O 1
ATOM 812 N N . VAL A 1 105 ? 7.818 -4.311 6.394 1.00 95.25 105 VAL A N 1
ATOM 813 C CA . VAL A 1 105 ? 6.660 -3.411 6.258 1.00 95.25 105 VAL A CA 1
ATOM 814 C C . VAL A 1 105 ? 5.535 -4.118 5.503 1.00 95.25 105 VAL A C 1
ATOM 816 O O . VAL A 1 105 ? 5.834 -4.879 4.583 1.00 95.25 105 VAL A O 1
ATOM 819 N N . PRO A 1 106 ? 4.255 -3.887 5.844 1.00 95.56 106 PRO A N 1
ATOM 820 C CA . PRO A 1 106 ? 3.150 -4.457 5.085 1.00 95.56 106 PRO A CA 1
ATOM 821 C C . PRO A 1 106 ? 3.146 -3.921 3.655 1.00 95.56 106 PRO A C 1
ATOM 823 O O . PRO A 1 106 ? 3.146 -2.705 3.439 1.00 95.56 106 PRO A O 1
ATOM 826 N N . PHE A 1 107 ? 3.116 -4.822 2.678 1.00 96.38 107 PHE A N 1
ATOM 827 C CA . PHE A 1 107 ? 3.065 -4.450 1.272 1.00 96.38 107 PHE A CA 1
ATOM 828 C C . PHE A 1 107 ? 2.163 -5.382 0.465 1.00 96.38 107 PHE A C 1
ATOM 830 O O . PHE A 1 107 ? 1.898 -6.521 0.854 1.00 96.38 107 PHE A O 1
ATOM 837 N N . TYR A 1 108 ? 1.724 -4.896 -0.689 1.00 95.69 108 TYR A N 1
ATOM 838 C CA . TYR A 1 108 ? 0.989 -5.651 -1.687 1.00 95.69 108 TYR A CA 1
ATOM 839 C C . TYR A 1 108 ? 1.584 -5.392 -3.072 1.00 95.69 108 TYR A C 1
ATOM 841 O O . TYR A 1 108 ? 1.800 -4.246 -3.459 1.00 95.69 108 TYR A O 1
ATOM 849 N N . ARG A 1 109 ? 1.836 -6.464 -3.822 1.00 91.56 109 ARG A N 1
ATOM 850 C CA . ARG A 1 109 ? 2.215 -6.413 -5.236 1.00 91.56 109 ARG A CA 1
ATOM 851 C C . ARG A 1 109 ? 1.085 -7.054 -6.027 1.00 91.56 109 ARG A C 1
ATOM 853 O O . ARG A 1 109 ? 0.733 -8.198 -5.737 1.00 91.56 109 ARG A O 1
ATOM 860 N N . ARG A 1 110 ? 0.510 -6.299 -6.965 1.00 84.62 110 ARG A N 1
ATOM 861 C CA . ARG A 1 110 ? -0.494 -6.812 -7.909 1.00 84.62 110 ARG A CA 1
ATOM 862 C C . ARG A 1 110 ? 0.115 -7.886 -8.805 1.00 84.62 110 ARG A C 1
ATOM 864 O O . ARG A 1 110 ? 1.333 -7.908 -8.982 1.00 84.62 110 ARG A O 1
ATOM 871 N N . ASP A 1 111 ? -0.741 -8.741 -9.353 1.00 83.75 111 ASP A N 1
ATOM 872 C CA . ASP A 1 111 ? -0.346 -9.619 -10.450 1.00 83.75 111 ASP A CA 1
ATOM 873 C C . ASP A 1 111 ? 0.141 -8.776 -11.643 1.00 83.75 111 ASP A C 1
ATOM 875 O O . ASP A 1 111 ? -0.250 -7.606 -11.743 1.00 83.75 111 ASP A O 1
ATOM 879 N N . PRO A 1 112 ? 1.020 -9.325 -12.502 1.00 79.25 112 PRO A N 1
ATOM 880 C CA . PRO A 1 112 ? 1.578 -8.580 -13.621 1.00 79.25 112 PRO A CA 1
ATOM 881 C C . PRO A 1 112 ? 0.488 -7.969 -14.503 1.00 79.25 112 PRO A C 1
ATOM 883 O O . PRO A 1 112 ? -0.455 -8.648 -14.910 1.00 79.25 112 PRO A O 1
ATOM 886 N N . ASP A 1 113 ? 0.646 -6.690 -14.805 1.00 76.88 113 ASP A N 1
ATOM 887 C CA . ASP A 1 113 ? -0.236 -5.899 -15.658 1.00 76.88 113 ASP A CA 1
ATOM 888 C C . ASP A 1 113 ? 0.666 -4.975 -16.469 1.00 76.88 113 ASP A C 1
ATOM 890 O O . ASP A 1 113 ? 1.314 -4.099 -15.903 1.00 76.88 113 ASP A O 1
ATOM 894 N N . GLU A 1 114 ? 0.748 -5.173 -17.786 1.00 72.88 114 GLU A N 1
ATOM 895 C CA . GLU A 1 114 ? 1.717 -4.453 -18.622 1.00 72.88 114 GLU A CA 1
ATOM 896 C C . GLU A 1 114 ? 1.573 -2.926 -18.540 1.00 72.88 114 GLU A C 1
ATOM 898 O O . GLU A 1 114 ? 2.580 -2.214 -18.579 1.00 72.88 114 GLU A O 1
ATOM 903 N N . GLY A 1 115 ? 0.350 -2.410 -18.389 1.00 72.19 115 GLY A N 1
ATOM 904 C CA . GLY A 1 115 ? 0.096 -0.974 -18.296 1.00 72.19 115 GLY A CA 1
ATOM 905 C C . GLY A 1 115 ? 0.599 -0.396 -16.976 1.00 72.19 115 GLY A C 1
ATOM 906 O O . GLY A 1 115 ? 1.325 0.605 -16.960 1.00 72.19 115 GLY A O 1
ATOM 907 N N . VAL A 1 116 ? 0.262 -1.057 -15.869 1.00 71.38 116 VAL A N 1
ATOM 908 C CA . VAL A 1 116 ? 0.695 -0.655 -14.522 1.00 71.38 116 VAL A CA 1
ATOM 909 C C . VAL A 1 116 ? 2.193 -0.887 -14.335 1.00 71.38 116 VAL A C 1
ATOM 911 O O . VAL A 1 116 ? 2.885 -0.029 -13.788 1.00 71.38 116 VAL A O 1
ATOM 914 N N . ASP A 1 117 ? 2.716 -2.008 -14.820 1.00 74.69 117 ASP A N 1
ATOM 915 C CA . ASP A 1 117 ? 4.114 -2.403 -14.668 1.00 74.69 117 ASP A CA 1
ATOM 916 C C . ASP A 1 117 ? 5.048 -1.522 -15.494 1.00 74.69 117 ASP A C 1
ATOM 918 O O . ASP A 1 117 ? 6.163 -1.232 -15.054 1.00 74.69 117 ASP A O 1
ATOM 922 N N . ASN A 1 118 ? 4.614 -1.049 -16.666 1.00 75.50 118 ASN A N 1
ATOM 923 C CA . ASN A 1 118 ? 5.388 -0.080 -17.435 1.00 75.50 118 ASN A CA 1
ATOM 924 C C . ASN A 1 118 ? 5.518 1.242 -16.662 1.00 75.50 118 ASN A C 1
ATOM 926 O O . ASN A 1 118 ? 6.625 1.739 -16.461 1.00 75.50 118 ASN A O 1
ATOM 930 N N . ILE A 1 119 ? 4.412 1.771 -16.127 1.00 72.94 119 ILE A N 1
ATOM 931 C CA . ILE A 1 119 ? 4.446 2.978 -15.283 1.00 72.94 119 ILE A CA 1
ATOM 932 C C . ILE A 1 119 ? 5.263 2.729 -14.007 1.00 72.94 119 ILE A C 1
ATOM 934 O O . ILE A 1 119 ? 6.020 3.600 -13.585 1.00 72.94 119 ILE A O 1
ATOM 938 N N . GLY A 1 120 ? 5.179 1.535 -13.421 1.00 69.06 120 GLY A N 1
ATOM 939 C CA . GLY A 1 120 ? 5.989 1.139 -12.274 1.00 69.06 120 GLY A CA 1
ATOM 940 C C . GLY A 1 120 ? 7.490 1.188 -12.554 1.00 69.06 120 GLY A C 1
ATOM 941 O O . GLY A 1 120 ? 8.238 1.727 -11.741 1.00 69.06 120 GLY A O 1
ATOM 942 N N . LYS A 1 121 ? 7.925 0.698 -13.719 1.00 72.75 121 LYS A N 1
ATOM 943 C CA . LYS A 1 121 ? 9.344 0.607 -14.104 1.00 72.75 121 LYS A CA 1
ATOM 944 C C . LYS A 1 121 ? 9.965 1.943 -14.510 1.00 72.75 121 LYS A C 1
ATOM 946 O O . LYS A 1 121 ? 11.099 2.215 -14.131 1.00 72.75 121 LYS A O 1
ATOM 951 N N . VAL A 1 122 ? 9.261 2.755 -15.299 1.00 72.38 122 VAL A N 1
ATOM 952 C CA . VAL A 1 122 ? 9.826 3.986 -15.898 1.00 72.38 122 VAL A CA 1
ATOM 953 C C . VAL A 1 122 ? 9.163 5.280 -15.425 1.00 72.38 122 VAL A C 1
ATOM 955 O O . VAL A 1 122 ? 9.667 6.367 -15.702 1.00 72.38 122 VAL A O 1
ATOM 958 N N . GLY A 1 123 ? 8.054 5.203 -14.691 1.00 72.19 123 GLY A N 1
ATOM 959 C CA . GLY A 1 123 ? 7.310 6.374 -14.237 1.00 72.19 123 GLY A CA 1
ATOM 960 C C . GLY A 1 123 ? 8.005 7.139 -13.108 1.00 72.19 123 GLY A C 1
ATOM 961 O O . GLY A 1 123 ? 8.410 6.572 -12.089 1.00 72.19 123 GLY A O 1
ATOM 962 N N . GLY A 1 124 ? 8.093 8.461 -13.265 1.00 70.25 124 GLY A N 1
ATOM 963 C CA . GLY A 1 124 ? 8.413 9.383 -12.171 1.00 70.25 124 GLY A CA 1
ATOM 964 C C . GLY A 1 124 ? 7.216 9.627 -11.241 1.00 70.25 124 GLY A C 1
ATOM 965 O O . GLY A 1 124 ? 6.109 9.142 -11.480 1.00 70.25 124 GLY A O 1
ATOM 966 N N . ASN A 1 125 ? 7.410 10.443 -10.202 1.00 70.75 125 ASN A N 1
ATOM 967 C CA . ASN A 1 125 ? 6.436 10.634 -9.112 1.00 70.75 125 ASN A CA 1
ATOM 968 C C . ASN A 1 125 ? 5.032 11.042 -9.592 1.00 70.75 125 ASN A C 1
ATOM 970 O O . ASN A 1 125 ? 4.033 10.617 -9.015 1.00 70.75 125 ASN A O 1
ATOM 974 N N . HIS A 1 126 ? 4.942 11.848 -10.655 1.00 67.00 126 HIS A N 1
ATOM 975 C CA . HIS A 1 126 ? 3.660 12.289 -11.208 1.00 67.00 126 HIS A CA 1
ATOM 976 C C . HIS A 1 126 ? 2.882 11.138 -11.867 1.00 67.00 126 HIS A C 1
ATOM 978 O O . HIS A 1 126 ? 1.685 10.991 -11.636 1.00 67.00 126 HIS A O 1
ATOM 984 N N . ALA A 1 127 ? 3.576 10.277 -12.617 1.00 71.06 127 ALA A N 1
ATOM 985 C CA . ALA A 1 127 ? 2.981 9.109 -13.262 1.00 71.06 127 ALA A CA 1
ATOM 986 C C . ALA A 1 127 ? 2.547 8.058 -12.228 1.00 71.06 127 ALA A C 1
ATOM 988 O O . ALA A 1 127 ? 1.444 7.526 -12.311 1.00 71.06 127 ALA A O 1
ATOM 989 N N . VAL A 1 128 ? 3.376 7.838 -11.200 1.00 71.75 128 VAL A N 1
ATOM 990 C CA . VAL A 1 128 ? 3.038 6.973 -10.060 1.00 71.75 128 VAL A CA 1
ATOM 991 C C . VAL A 1 128 ? 1.812 7.504 -9.317 1.00 71.75 128 VAL A C 1
ATOM 993 O O . VAL A 1 128 ? 0.900 6.743 -9.026 1.00 71.75 128 VAL A O 1
ATOM 996 N N . SER A 1 129 ? 1.731 8.813 -9.066 1.00 69.38 129 SER A N 1
ATOM 997 C CA . SER A 1 129 ? 0.577 9.406 -8.372 1.00 69.38 129 SER A CA 1
ATOM 998 C C . SER A 1 129 ? -0.729 9.240 -9.158 1.00 69.38 129 SER A C 1
ATOM 1000 O O . SER A 1 129 ? -1.775 9.010 -8.550 1.00 69.38 129 SER A O 1
ATOM 1002 N N . GLY A 1 130 ? -0.672 9.295 -10.494 1.00 68.00 130 GLY A N 1
ATOM 1003 C CA . GLY A 1 130 ? -1.833 9.111 -11.371 1.00 68.00 130 GLY A CA 1
ATOM 1004 C C . GLY A 1 130 ? -2.498 7.736 -11.247 1.00 68.00 130 GLY A C 1
ATOM 1005 O O . GLY A 1 130 ? -3.719 7.640 -11.339 1.00 68.00 130 GLY A O 1
ATOM 1006 N N . LEU A 1 131 ? -1.730 6.690 -10.928 1.00 75.62 131 LEU A N 1
ATOM 1007 C CA . LEU A 1 131 ? -2.251 5.336 -10.701 1.00 75.62 131 LEU A CA 1
ATOM 1008 C C . LEU A 1 131 ? -3.118 5.205 -9.437 1.00 75.62 131 LEU A C 1
ATOM 1010 O O . LEU A 1 131 ? -3.764 4.181 -9.243 1.00 75.62 131 LEU A O 1
ATOM 1014 N N . SER A 1 132 ? -3.155 6.221 -8.572 1.00 66.25 132 SER A N 1
ATOM 1015 C CA . SER A 1 132 ? -4.010 6.199 -7.376 1.00 66.25 132 SER A CA 1
ATOM 1016 C C . SER A 1 132 ? -5.506 6.233 -7.716 1.00 66.25 132 SER A C 1
ATOM 1018 O O . SER A 1 132 ? -6.322 5.850 -6.879 1.00 66.25 132 SER A O 1
ATOM 1020 N N . PHE A 1 133 ? -5.861 6.713 -8.914 1.00 65.31 133 PHE A N 1
ATOM 1021 C CA . PHE A 1 133 ? -7.247 6.931 -9.350 1.00 65.31 133 PHE A CA 1
ATOM 1022 C C . PHE A 1 133 ? -7.614 6.201 -10.651 1.00 65.31 133 PHE A C 1
ATOM 1024 O O . PHE A 1 133 ? -8.737 6.372 -11.126 1.00 65.31 133 PHE A O 1
ATOM 1031 N N . ALA A 1 134 ? -6.670 5.459 -11.233 1.00 51.25 134 ALA A N 1
ATOM 1032 C CA . ALA A 1 134 ? -6.840 4.731 -12.489 1.00 51.25 134 ALA A CA 1
ATOM 1033 C C . ALA A 1 134 ? -7.313 3.289 -12.263 1.00 51.25 134 ALA A C 1
ATOM 1035 O O . ALA A 1 134 ? -6.980 2.705 -11.202 1.00 51.25 134 ALA A O 1
#